Protein AF-A0A707L550-F1 (afdb_monomer)

InterPro domains:
  IPR021556 Protein of unknown function DUF2950 [PF11453] (2-137)

Nearest PDB structures (foldseek):
  4d40-assembly2_B  TM=7.289E-01  e=1.447E-01  Shewanella oneidensis MR-1
  5hcd-assembly1_A  TM=4.981E-01  e=3.085E+00  Homo sapiens
  7uaf-assembly1_D  TM=4.206E-01  e=8.556E+00  Homo sapiens

Solvent-accessible surface area (backbone atoms only — not comparable to full-atom values): 7963 Å² total; per-residue (Å²): 106,36,71,57,22,49,51,53,46,54,55,49,52,52,46,49,36,54,13,38,52,55,43,23,76,77,65,78,43,70,60,86,35,62,67,28,56,92,97,44,86,64,24,31,28,52,96,66,59,98,90,52,82,76,33,57,48,42,77,92,66,62,50,95,42,99,82,63,32,57,70,40,24,39,76,44,77,30,38,22,82,81,68,81,55,45,21,40,39,35,36,36,73,40,66,81,67,30,15,64,57,27,38,39,34,38,68,84,66,53,40,30,34,31,74,64,53,94,51,34,80,63,57,51,72,75,59,55,52,57,69,84,54,93,74,45,39,76,59,132

Structure (mmCIF, N/CA/C/O backbone):
data_AF-A0A707L550-F1
#
_entry.id   AF-A0A707L550-F1
#
loop_
_atom_site.group_PDB
_atom_site.id
_atom_site.type_symbol
_atom_site.label_atom_id
_atom_site.label_alt_id
_atom_site.label_comp_id
_atom_site.label_asym_id
_atom_site.label_entity_id
_atom_site.label_seq_id
_atom_site.pdbx_PDB_ins_code
_atom_site.Cartn_x
_atom_site.Cartn_y
_atom_site.Cartn_z
_atom_site.occupancy
_atom_site.B_iso_or_equiv
_atom_site.auth_seq_id
_atom_site.auth_comp_id
_atom_site.auth_asym_id
_atom_site.auth_atom_id
_atom_site.pdbx_PDB_model_num
ATOM 1 N N . THR A 1 1 ? -9.031 16.176 3.018 1.00 83.50 1 THR A N 1
ATOM 2 C CA . THR A 1 1 ? -10.018 15.619 3.968 1.00 83.50 1 THR A CA 1
ATOM 3 C C . THR A 1 1 ? -9.752 14.138 4.076 1.00 83.50 1 THR A C 1
ATOM 5 O O . THR A 1 1 ? -9.246 13.584 3.108 1.00 83.50 1 THR A O 1
ATOM 8 N N . ILE A 1 2 ? -10.116 13.507 5.193 1.00 89.94 2 ILE A N 1
ATOM 9 C CA . ILE A 1 2 ? -9.924 12.063 5.415 1.00 89.94 2 ILE A CA 1
ATOM 10 C C . ILE A 1 2 ? -10.468 11.231 4.247 1.00 89.94 2 ILE A C 1
ATOM 12 O O . ILE A 1 2 ? -9.703 10.524 3.610 1.00 89.94 2 ILE A O 1
ATOM 16 N N . GLY A 1 3 ? -11.732 11.431 3.856 1.00 89.50 3 GLY A N 1
ATOM 17 C CA . GLY A 1 3 ? -12.318 10.653 2.756 1.00 89.50 3 GLY A CA 1
ATOM 18 C C . GLY A 1 3 ? -11.625 10.835 1.397 1.00 89.50 3 GLY A C 1
ATOM 19 O O . GLY A 1 3 ? -11.625 9.922 0.583 1.00 89.50 3 GLY A O 1
ATOM 20 N N . ARG A 1 4 ? -10.985 11.988 1.133 1.00 88.75 4 ARG A N 1
ATOM 21 C CA . ARG A 1 4 ? -10.180 12.163 -0.091 1.00 88.75 4 ARG A CA 1
ATOM 22 C C . ARG A 1 4 ? -8.885 11.362 -0.010 1.00 88.75 4 ARG A C 1
ATOM 24 O O . ARG A 1 4 ? -8.485 10.784 -1.008 1.00 88.75 4 ARG A O 1
ATOM 31 N N . ASN A 1 5 ? -8.243 11.366 1.154 1.00 88.38 5 ASN A N 1
ATOM 32 C CA . ASN A 1 5 ? -7.007 10.628 1.372 1.00 88.38 5 ASN A CA 1
ATOM 33 C C . ASN A 1 5 ? -7.267 9.121 1.257 1.00 88.38 5 ASN A C 1
ATOM 35 O O . ASN A 1 5 ? -6.567 8.456 0.510 1.00 88.38 5 ASN A O 1
ATOM 39 N N . GLU A 1 6 ? -8.327 8.613 1.893 1.00 92.56 6 GLU A N 1
ATOM 40 C CA . GLU A 1 6 ? -8.753 7.209 1.789 1.00 92.56 6 GLU A CA 1
ATOM 41 C C . GLU A 1 6 ? -9.071 6.805 0.342 1.00 92.56 6 GLU A C 1
ATOM 43 O O . GLU A 1 6 ? -8.584 5.781 -0.127 1.00 92.56 6 GLU A O 1
ATOM 48 N N . LEU A 1 7 ? -9.790 7.644 -0.413 1.00 91.69 7 LEU A N 1
ATOM 49 C CA . LEU A 1 7 ? -10.038 7.392 -1.837 1.00 91.69 7 LEU A CA 1
ATOM 50 C C . LEU A 1 7 ? -8.741 7.362 -2.662 1.00 91.69 7 LEU A C 1
ATOM 52 O O . LEU A 1 7 ? -8.564 6.486 -3.507 1.00 91.69 7 LEU A O 1
ATOM 56 N N . SER A 1 8 ? -7.827 8.306 -2.423 1.00 88.25 8 SER A N 1
ATOM 57 C CA . SER A 1 8 ? -6.515 8.317 -3.080 1.00 88.25 8 SER A CA 1
ATOM 58 C C . SER A 1 8 ? -5.686 7.082 -2.715 1.00 88.25 8 SER A C 1
ATOM 60 O O . SER A 1 8 ? -4.964 6.568 -3.565 1.00 88.25 8 SER A O 1
ATOM 62 N N . THR A 1 9 ? -5.820 6.570 -1.490 1.00 90.44 9 THR A N 1
ATOM 63 C CA . THR A 1 9 ? -5.193 5.319 -1.052 1.00 90.44 9 THR A CA 1
ATOM 64 C C . THR A 1 9 ? -5.748 4.118 -1.808 1.00 90.44 9 THR A C 1
ATOM 66 O O . THR A 1 9 ? -4.961 3.322 -2.307 1.00 90.44 9 THR A O 1
ATOM 69 N N . LEU A 1 10 ? -7.069 4.005 -1.973 1.00 92.25 10 LEU A N 1
ATOM 70 C CA . LEU A 1 10 ? -7.676 2.927 -2.767 1.00 92.25 10 LEU A CA 1
ATOM 71 C C . LEU A 1 10 ? -7.178 2.947 -4.219 1.00 92.25 10 LEU A C 1
ATOM 73 O O . LEU A 1 10 ? -6.728 1.930 -4.742 1.00 92.25 10 LEU A O 1
ATOM 77 N N . GLN A 1 11 ? -7.152 4.126 -4.844 1.00 90.75 11 GLN A N 1
ATOM 78 C CA . GLN A 1 11 ? -6.601 4.299 -6.194 1.00 90.75 11 GLN A CA 1
ATOM 79 C C . GLN A 1 11 ? -5.121 3.901 -6.276 1.00 90.75 11 GLN A C 1
ATOM 81 O O . GLN A 1 11 ? -4.698 3.289 -7.256 1.00 90.75 11 GLN A O 1
ATOM 86 N N . ALA A 1 12 ? -4.336 4.218 -5.243 1.00 88.81 12 ALA A N 1
ATOM 87 C CA . ALA A 1 12 ? -2.939 3.814 -5.157 1.00 88.81 12 ALA A CA 1
ATOM 88 C C . ALA A 1 12 ? -2.765 2.296 -5.046 1.00 88.81 12 ALA A C 1
ATOM 90 O O . ALA A 1 12 ? -1.820 1.743 -5.605 1.00 88.81 12 ALA A O 1
ATOM 91 N N . MET A 1 13 ? -3.672 1.618 -4.344 1.00 92.31 13 MET A N 1
ATOM 92 C CA . MET A 1 13 ? -3.642 0.164 -4.195 1.00 92.31 13 MET A CA 1
ATOM 93 C C . MET A 1 13 ? -3.948 -0.548 -5.512 1.00 92.31 13 MET A C 1
ATOM 95 O O . MET A 1 13 ? -3.202 -1.457 -5.865 1.00 92.31 13 MET A O 1
ATOM 99 N N . HIS A 1 14 ? -4.934 -0.078 -6.279 1.00 93.12 14 HIS A N 1
ATOM 100 C CA . HIS A 1 14 ? -5.185 -0.585 -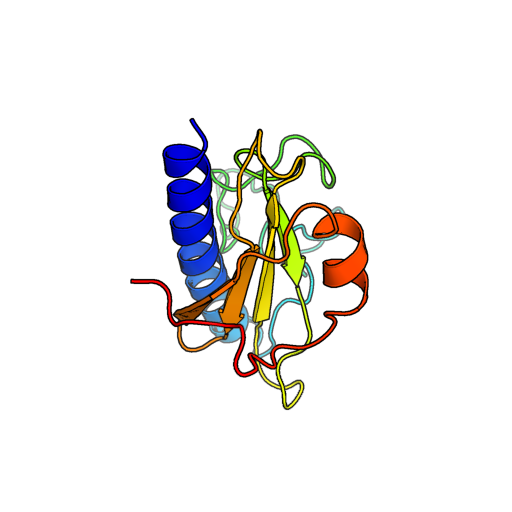7.634 1.00 93.12 14 HIS A CA 1
ATOM 101 C C . HIS A 1 14 ? -3.965 -0.391 -8.546 1.00 93.12 14 HIS A C 1
ATOM 103 O O . HIS A 1 14 ? -3.471 -1.338 -9.153 1.00 93.12 14 HIS A O 1
ATOM 109 N N . ALA A 1 15 ? -3.387 0.816 -8.555 1.00 90.56 15 ALA A N 1
ATOM 110 C CA . ALA A 1 15 ? -2.194 1.101 -9.352 1.00 90.56 15 ALA A CA 1
ATOM 111 C C . ALA A 1 15 ? -0.981 0.246 -8.941 1.00 90.56 15 ALA A C 1
ATOM 113 O O . ALA A 1 15 ? -0.169 -0.134 -9.783 1.00 90.56 15 ALA A O 1
ATOM 114 N N . TYR A 1 16 ? -0.845 -0.078 -7.651 1.00 91.94 16 TYR A N 1
ATOM 115 C CA . TYR A 1 16 ? 0.167 -1.020 -7.176 1.00 91.94 16 TYR A CA 1
ATOM 116 C C . TYR A 1 16 ? -0.034 -2.421 -7.760 1.00 91.94 16 TYR A C 1
ATOM 118 O O . TYR A 1 16 ? 0.954 -3.048 -8.149 1.00 91.94 16 TYR A O 1
ATOM 126 N N . VAL A 1 17 ? -1.273 -2.916 -7.819 1.00 93.88 17 VAL A N 1
ATOM 127 C CA . VAL A 1 17 ? -1.574 -4.243 -8.372 1.00 93.88 17 VAL A CA 1
ATOM 128 C C . VAL A 1 17 ? -1.263 -4.280 -9.866 1.00 93.88 17 VAL A C 1
ATOM 130 O O . VAL A 1 17 ? -0.520 -5.167 -10.292 1.00 93.88 17 VAL A O 1
ATOM 133 N N . ASP A 1 18 ? -1.711 -3.280 -10.627 1.00 92.69 18 ASP A N 1
ATOM 134 C CA . ASP A 1 18 ? -1.383 -3.139 -12.054 1.00 92.69 18 ASP A CA 1
ATOM 135 C C . ASP A 1 18 ? 0.140 -3.141 -12.271 1.00 92.69 18 ASP A C 1
ATOM 137 O O . ASP A 1 18 ? 0.686 -3.912 -13.064 1.00 92.69 18 ASP A O 1
ATOM 141 N N . ALA A 1 19 ? 0.860 -2.342 -11.481 1.00 92.25 19 ALA A N 1
ATOM 142 C CA . ALA A 1 19 ? 2.309 -2.241 -11.560 1.00 92.25 19 ALA A CA 1
ATOM 143 C C . ALA A 1 19 ? 3.031 -3.555 -11.218 1.00 92.25 19 ALA A C 1
ATOM 145 O O . ALA A 1 19 ? 4.053 -3.889 -11.826 1.00 92.25 19 ALA A O 1
ATOM 146 N N . GLN A 1 20 ? 2.529 -4.306 -10.238 1.00 93.88 20 GLN A N 1
ATOM 147 C CA . GLN A 1 20 ? 3.058 -5.622 -9.887 1.00 93.88 20 GLN A CA 1
ATOM 148 C C . GLN A 1 20 ? 2.853 -6.629 -11.017 1.00 93.88 20 GLN A C 1
ATOM 150 O O . GLN A 1 20 ? 3.773 -7.392 -11.319 1.00 93.88 20 GLN A O 1
ATOM 155 N N . GLN A 1 21 ? 1.683 -6.621 -11.657 1.00 93.44 21 GLN A N 1
ATOM 156 C CA . GLN A 1 21 ? 1.391 -7.487 -12.799 1.00 93.44 21 GLN A CA 1
ATOM 157 C C . GLN A 1 21 ? 2.320 -7.167 -13.978 1.00 93.44 21 GLN A C 1
ATOM 159 O O . GLN A 1 21 ? 2.965 -8.075 -14.509 1.00 93.44 21 GLN A O 1
ATOM 164 N N . ASP A 1 22 ? 2.490 -5.889 -14.318 1.00 91.94 22 ASP A N 1
ATOM 165 C CA . ASP A 1 22 ? 3.421 -5.443 -15.363 1.00 91.94 22 ASP A CA 1
ATOM 166 C C . ASP A 1 22 ? 4.869 -5.847 -15.064 1.00 91.94 22 ASP A C 1
ATOM 168 O O . ASP A 1 22 ? 5.597 -6.330 -15.940 1.00 91.94 22 ASP A O 1
ATOM 172 N N . TYR A 1 23 ? 5.296 -5.684 -13.811 1.00 91.44 23 TYR A N 1
ATOM 173 C CA . TYR A 1 23 ? 6.622 -6.101 -13.375 1.00 91.44 23 TYR A CA 1
ATOM 174 C C . TYR A 1 23 ? 6.798 -7.624 -13.468 1.00 91.44 23 TYR A C 1
ATOM 176 O O . TYR A 1 23 ? 7.852 -8.097 -13.909 1.00 91.44 23 TYR A O 1
ATOM 184 N N . TYR A 1 24 ? 5.773 -8.398 -13.100 1.00 92.19 24 TYR A N 1
ATOM 185 C CA . TYR A 1 24 ? 5.780 -9.856 -13.184 1.00 92.19 24 TYR A CA 1
ATOM 186 C C . TYR A 1 24 ? 5.840 -10.350 -14.633 1.00 92.19 24 TYR A C 1
ATOM 188 O O . TYR A 1 24 ? 6.597 -11.275 -14.924 1.00 92.19 24 TYR A O 1
ATOM 196 N N . LEU A 1 25 ? 5.116 -9.718 -15.562 1.00 91.12 25 LEU A N 1
ATOM 197 C CA . LEU A 1 25 ? 5.165 -10.064 -16.989 1.00 91.12 25 LEU A CA 1
ATOM 198 C C . LEU A 1 25 ? 6.573 -9.908 -17.582 1.00 91.12 25 LEU A C 1
ATOM 200 O O . LEU A 1 25 ? 6.957 -10.676 -18.462 1.00 91.12 25 LEU A O 1
ATOM 204 N N . GLN A 1 26 ? 7.349 -8.943 -17.087 1.00 87.81 26 GLN A N 1
ATOM 205 C CA . GLN A 1 26 ? 8.704 -8.664 -17.569 1.00 87.81 26 GLN A CA 1
ATOM 206 C C . GLN A 1 26 ? 9.780 -9.497 -16.863 1.00 87.81 26 GLN A C 1
ATOM 208 O O . GLN A 1 26 ? 10.776 -9.870 -17.482 1.00 87.81 26 GLN A O 1
ATOM 213 N N . ASN A 1 27 ? 9.608 -9.770 -15.567 1.00 88.38 27 ASN A N 1
ATOM 214 C CA . ASN A 1 27 ? 10.657 -10.356 -14.728 1.00 88.38 27 ASN A CA 1
ATOM 215 C C . ASN A 1 27 ? 10.356 -11.783 -14.250 1.00 88.38 27 ASN A C 1
ATOM 217 O O . ASN A 1 27 ? 11.225 -12.405 -13.636 1.00 88.38 27 ASN A O 1
ATOM 221 N N . HIS A 1 28 ? 9.135 -12.280 -14.468 1.00 90.25 28 HIS A N 1
ATOM 222 C CA . HIS A 1 28 ? 8.613 -13.546 -13.937 1.00 90.25 28 HIS A CA 1
ATOM 223 C C . HIS A 1 28 ? 8.765 -13.688 -12.411 1.00 90.25 28 HIS A C 1
ATOM 225 O O . HIS A 1 28 ? 8.926 -14.785 -11.877 1.00 90.25 28 HIS A O 1
ATOM 231 N N . ARG A 1 29 ? 8.739 -12.554 -11.703 1.00 90.44 29 ARG A N 1
ATOM 232 C CA . ARG A 1 29 ? 8.805 -12.446 -10.241 1.00 90.44 29 ARG A CA 1
ATOM 233 C C . ARG A 1 29 ? 8.101 -11.174 -9.789 1.00 90.44 29 ARG A C 1
ATOM 235 O O . ARG A 1 29 ? 8.091 -10.194 -10.527 1.00 90.44 29 ARG A O 1
ATOM 242 N N . TRP A 1 30 ? 7.583 -11.171 -8.568 1.00 90.62 30 TRP A N 1
ATOM 243 C CA . TRP A 1 30 ? 6.995 -9.981 -7.955 1.00 90.62 30 TRP A CA 1
ATOM 244 C C . TRP A 1 30 ? 8.069 -9.013 -7.452 1.00 90.62 30 TRP A C 1
ATOM 246 O O . TRP A 1 30 ? 9.187 -9.414 -7.101 1.00 90.62 30 TRP A O 1
ATOM 256 N N . ALA A 1 31 ? 7.742 -7.723 -7.415 1.00 90.81 31 ALA A N 1
ATOM 257 C CA . ALA A 1 31 ? 8.599 -6.719 -6.804 1.00 90.81 31 ALA A CA 1
ATOM 258 C C . ALA A 1 31 ? 8.423 -6.737 -5.280 1.00 90.81 31 ALA A C 1
ATOM 260 O O . ALA A 1 31 ? 7.308 -6.702 -4.763 1.00 90.81 31 ALA A O 1
ATOM 261 N N . HIS A 1 32 ? 9.535 -6.727 -4.548 1.00 88.62 32 HIS A N 1
ATOM 262 C CA . HIS A 1 32 ? 9.532 -6.682 -3.078 1.00 88.62 32 HIS A CA 1
ATOM 263 C C . HIS A 1 32 ? 9.765 -5.272 -2.521 1.00 88.62 32 HIS A C 1
ATOM 265 O O . HIS A 1 32 ? 9.924 -5.096 -1.316 1.00 88.62 32 HIS A O 1
ATOM 271 N N . ARG A 1 33 ? 9.813 -4.257 -3.390 1.00 87.00 33 ARG A N 1
ATOM 272 C CA . ARG A 1 33 ? 9.971 -2.850 -3.011 1.00 87.00 33 ARG A CA 1
ATOM 273 C C . ARG A 1 3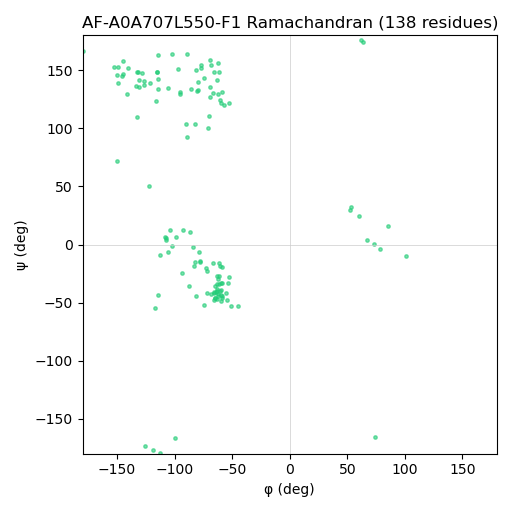3 ? 9.192 -1.948 -3.959 1.00 87.00 33 ARG A C 1
ATOM 275 O O . ARG A 1 33 ? 9.097 -2.226 -5.152 1.00 87.00 33 ARG A O 1
ATOM 282 N N . ILE A 1 34 ? 8.653 -0.861 -3.418 1.00 84.44 34 ILE A N 1
ATOM 283 C CA . ILE A 1 34 ? 7.949 0.152 -4.210 1.00 84.44 34 ILE A CA 1
ATOM 284 C C . ILE A 1 34 ? 8.978 0.978 -4.985 1.00 84.44 34 ILE A C 1
ATOM 286 O O . ILE A 1 34 ? 8.911 1.055 -6.203 1.00 84.44 34 ILE A O 1
ATOM 290 N N . ILE A 1 35 ? 9.982 1.519 -4.295 1.00 83.06 35 ILE A N 1
ATOM 291 C CA . ILE A 1 35 ? 11.066 2.304 -4.895 1.00 83.06 35 ILE A CA 1
ATOM 292 C C . ILE A 1 35 ? 12.260 1.381 -5.149 1.00 83.06 35 ILE A C 1
ATOM 294 O O . ILE A 1 35 ? 12.682 0.648 -4.251 1.00 83.06 35 ILE 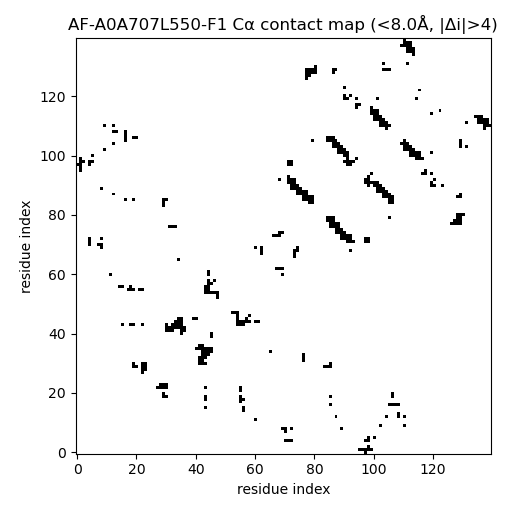A O 1
ATOM 298 N N . SER A 1 36 ? 12.798 1.399 -6.366 1.00 83.94 36 SER A N 1
ATOM 299 C CA . SER A 1 36 ? 13.997 0.630 -6.723 1.00 83.94 36 SER A CA 1
ATOM 300 C C . SER A 1 36 ? 15.241 1.170 -6.022 1.00 83.94 36 SER A C 1
ATOM 302 O O . SER A 1 36 ? 15.320 2.357 -5.698 1.00 83.94 36 SER A O 1
ATOM 304 N N . SER A 1 37 ? 16.244 0.313 -5.827 1.00 83.75 37 SER A N 1
ATOM 305 C CA . SER A 1 37 ? 17.563 0.784 -5.389 1.00 83.75 37 SER A CA 1
ATOM 306 C C . SER A 1 37 ? 18.191 1.729 -6.413 1.00 83.75 37 SER A C 1
ATOM 308 O O . SER A 1 37 ? 17.882 1.668 -7.602 1.00 83.75 37 SER A O 1
ATOM 310 N N . GLU A 1 38 ? 19.105 2.589 -5.958 1.00 82.38 38 GLU A N 1
ATOM 311 C CA . GLU A 1 38 ? 19.798 3.545 -6.823 1.00 82.38 38 GLU A CA 1
ATOM 312 C C . GLU A 1 38 ? 20.441 2.842 -8.033 1.00 82.38 38 GLU A C 1
ATOM 314 O O . GLU A 1 38 ? 21.231 1.907 -7.895 1.00 82.38 38 GLU A O 1
ATOM 319 N N . GLY A 1 39 ? 20.049 3.269 -9.238 1.00 81.94 39 GLY A N 1
ATOM 320 C CA . GLY A 1 39 ? 20.514 2.696 -10.505 1.00 81.94 39 GLY A CA 1
ATOM 321 C C . GLY A 1 39 ? 19.956 1.309 -10.856 1.00 81.94 39 GLY A C 1
ATOM 322 O O . GLY A 1 39 ? 20.308 0.778 -11.908 1.00 81.94 39 GLY A O 1
ATOM 323 N N . GLN A 1 40 ? 19.093 0.725 -10.021 1.00 85.38 40 GLN A N 1
ATOM 324 C CA . GLN A 1 40 ? 18.472 -0.582 -10.244 1.00 85.38 40 GLN A CA 1
ATOM 325 C C . GLN A 1 40 ? 17.021 -0.452 -10.724 1.00 85.38 40 GLN A C 1
ATOM 327 O O . GLN A 1 40 ? 16.386 0.593 -10.595 1.00 85.38 40 GLN A O 1
ATOM 332 N N . LYS A 1 41 ? 16.495 -1.552 -11.270 1.00 85.81 41 LYS A N 1
ATOM 333 C CA . LYS A 1 41 ? 15.087 -1.718 -11.674 1.00 85.81 41 LYS A CA 1
ATOM 334 C C . LYS A 1 41 ? 14.466 -2.905 -10.940 1.00 85.81 41 LYS A C 1
ATOM 336 O O . LYS A 1 41 ? 13.960 -3.840 -11.550 1.00 85.81 41 LYS A O 1
ATOM 341 N N . ASP A 1 42 ? 14.637 -2.923 -9.622 1.00 85.94 42 ASP A N 1
ATOM 342 C CA . ASP A 1 42 ? 14.239 -4.027 -8.745 1.00 85.94 42 ASP A CA 1
ATOM 343 C C . ASP A 1 42 ? 13.019 -3.716 -7.861 1.00 85.94 42 ASP A C 1
ATOM 345 O O . ASP A 1 42 ? 12.654 -4.531 -7.008 1.00 85.94 42 ASP A O 1
ATOM 349 N N . GLY A 1 43 ? 12.389 -2.561 -8.085 1.00 86.31 43 GLY A N 1
ATOM 350 C CA . GLY A 1 43 ? 11.116 -2.138 -7.512 1.00 86.31 43 GLY A CA 1
ATOM 351 C C . GLY A 1 43 ? 10.096 -1.730 -8.568 1.00 86.31 43 GLY A C 1
ATOM 352 O O . GLY A 1 43 ? 10.335 -1.871 -9.758 1.00 86.31 43 GLY A O 1
ATOM 353 N N . LEU A 1 44 ? 8.958 -1.200 -8.133 1.00 86.75 44 LEU A N 1
ATOM 354 C CA . LEU A 1 44 ? 7.867 -0.765 -9.016 1.00 86.75 44 LEU A CA 1
ATOM 355 C C . LEU A 1 44 ? 8.062 0.646 -9.592 1.00 86.75 44 LEU A C 1
ATOM 357 O O . LEU A 1 44 ? 7.440 1.005 -10.590 1.00 86.75 44 LEU A O 1
ATOM 361 N N . TYR A 1 45 ? 8.930 1.441 -8.970 1.00 84.06 45 TYR A N 1
ATOM 362 C CA . TYR A 1 45 ? 9.282 2.792 -9.378 1.00 84.06 45 TYR A CA 1
ATOM 363 C C . TYR A 1 45 ? 10.798 2.946 -9.524 1.00 84.06 45 TYR A C 1
ATOM 365 O O . TYR A 1 45 ? 11.576 2.495 -8.680 1.00 84.06 45 TYR A O 1
ATOM 373 N N . TRP A 1 46 ? 11.215 3.619 -10.592 1.00 82.25 46 TRP A N 1
ATOM 374 C CA . TRP A 1 46 ? 12.561 4.150 -10.786 1.00 82.25 46 TRP A CA 1
ATOM 375 C C . TRP A 1 46 ? 12.474 5.407 -11.665 1.00 82.25 46 TRP A C 1
ATOM 377 O O . TRP A 1 46 ? 11.617 5.465 -12.557 1.00 82.25 46 TRP A O 1
ATOM 387 N N . PRO A 1 4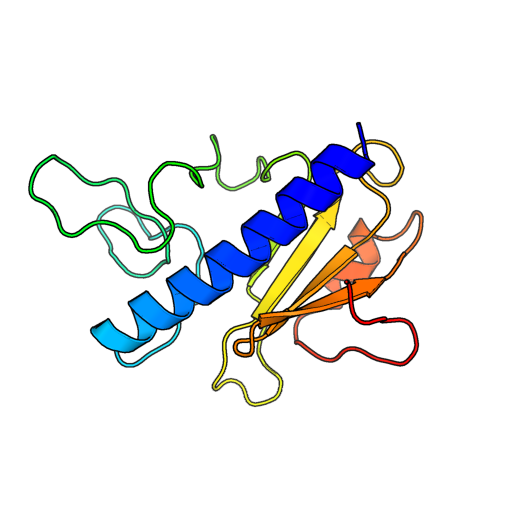7 ? 13.338 6.415 -11.443 1.00 73.50 47 PRO A N 1
ATOM 388 C CA . PRO A 1 47 ? 13.391 7.592 -12.299 1.00 73.50 47 PRO A CA 1
ATOM 389 C C . PRO A 1 47 ? 13.887 7.204 -13.698 1.00 73.50 47 PRO A C 1
ATOM 391 O O . PRO A 1 47 ? 14.912 6.540 -13.847 1.00 73.50 47 PRO A O 1
ATOM 394 N N . THR A 1 48 ? 13.162 7.627 -14.732 1.00 69.69 48 THR A N 1
ATOM 395 C CA . THR A 1 48 ? 13.475 7.338 -16.141 1.00 69.69 48 THR A CA 1
ATOM 396 C C . THR A 1 48 ? 13.830 8.605 -16.903 1.00 69.69 48 THR A C 1
ATOM 398 O O . THR A 1 48 ? 13.205 9.649 -16.702 1.00 69.69 48 THR A O 1
ATOM 401 N N . LYS A 1 49 ? 14.796 8.519 -17.822 1.00 70.56 49 LYS A N 1
ATOM 402 C CA . LYS A 1 49 ? 15.049 9.567 -18.819 1.00 70.56 49 LYS A CA 1
ATOM 403 C C . LYS A 1 49 ? 14.201 9.309 -20.067 1.00 70.56 49 LYS A C 1
ATOM 405 O O . LYS A 1 49 ? 13.677 8.216 -20.270 1.00 70.56 49 LYS A O 1
ATOM 410 N N . ALA A 1 50 ? 14.061 10.323 -20.921 1.00 65.56 50 ALA A N 1
ATOM 411 C CA . ALA A 1 50 ? 13.371 10.169 -22.198 1.00 65.56 50 ALA A CA 1
ATOM 412 C C . ALA A 1 50 ? 14.033 9.056 -23.036 1.00 65.56 50 ALA A C 1
ATOM 414 O O . ALA A 1 50 ? 15.218 9.147 -23.350 1.00 65.56 50 ALA A O 1
ATOM 415 N N . GLY A 1 51 ? 13.260 8.020 -23.381 1.00 68.88 51 GLY A N 1
ATOM 416 C CA . GLY A 1 51 ? 13.723 6.846 -24.132 1.00 68.88 51 GLY A CA 1
ATOM 417 C C . GLY A 1 51 ? 13.994 5.593 -23.289 1.00 68.88 51 GLY A C 1
ATOM 418 O O . GLY A 1 51 ? 14.166 4.521 -23.864 1.00 68.88 51 GLY A O 1
ATOM 419 N N . ASP A 1 52 ? 13.991 5.692 -21.956 1.00 74.88 52 ASP A N 1
ATOM 420 C CA . ASP A 1 52 ? 14.096 4.523 -21.078 1.00 74.88 52 ASP A CA 1
ATOM 421 C C . ASP A 1 52 ? 12.766 3.761 -20.985 1.00 74.88 52 ASP A C 1
ATOM 423 O O . ASP A 1 52 ? 11.685 4.337 -21.120 1.00 74.88 52 ASP A O 1
ATOM 427 N N . VAL A 1 53 ? 12.845 2.460 -20.681 1.00 73.56 53 VAL A N 1
ATOM 428 C CA . VAL A 1 53 ? 11.664 1.661 -20.315 1.00 73.56 53 VAL A CA 1
ATOM 429 C C . VAL A 1 53 ? 11.011 2.279 -19.069 1.00 73.56 53 VAL A C 1
ATOM 431 O O . VAL A 1 53 ? 11.703 2.390 -18.043 1.00 73.56 53 VAL A O 1
ATOM 434 N N . PRO A 1 54 ? 9.724 2.677 -19.146 1.00 78.88 54 PRO A N 1
ATOM 435 C CA . PRO A 1 54 ? 9.008 3.297 -18.036 1.00 78.88 54 PRO A CA 1
ATOM 436 C C . PRO A 1 54 ? 8.915 2.348 -16.836 1.00 78.88 54 PRO A C 1
ATOM 438 O O . PRO A 1 54 ? 8.867 1.129 -17.000 1.00 78.88 54 PRO A O 1
ATOM 441 N N . SER A 1 55 ? 8.902 2.913 -15.626 1.00 79.12 55 SER A N 1
ATOM 442 C CA . SER A 1 55 ? 8.613 2.141 -14.418 1.00 79.12 55 SER A CA 1
ATOM 443 C C . SER A 1 55 ? 7.115 1.821 -14.322 1.00 79.12 55 SER A C 1
ATOM 445 O O . SER A 1 55 ? 6.311 2.678 -14.694 1.00 79.12 55 SER A O 1
ATOM 447 N N . PRO A 1 56 ? 6.725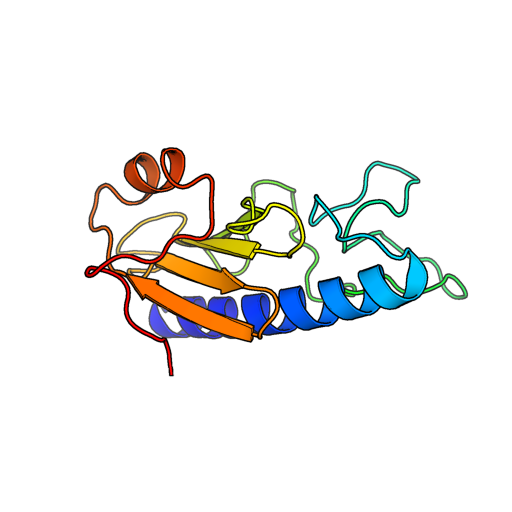 0.632 -13.823 1.00 82.12 56 PRO A N 1
ATOM 448 C CA . PRO A 1 56 ? 5.323 0.216 -13.757 1.00 82.12 56 PRO A CA 1
ATOM 449 C C . PRO A 1 56 ? 4.391 1.182 -13.006 1.00 82.12 56 PRO A C 1
ATOM 451 O O . PRO A 1 56 ? 3.304 1.475 -13.486 1.00 82.12 56 PRO A O 1
ATOM 454 N N . LEU A 1 57 ? 4.820 1.747 -11.868 1.00 78.31 57 LEU A N 1
ATOM 455 C CA . LEU A 1 57 ? 4.014 2.730 -11.117 1.00 78.31 57 LEU A CA 1
ATOM 456 C C . LEU A 1 57 ? 4.041 4.147 -11.725 1.00 78.31 57 LEU A C 1
ATOM 458 O O . LEU A 1 57 ? 3.207 4.982 -11.383 1.00 78.31 57 LEU A O 1
ATOM 462 N N . GLY A 1 58 ? 4.980 4.447 -12.627 1.00 66.88 58 GLY A N 1
ATOM 463 C CA . GLY A 1 58 ? 5.127 5.770 -13.239 1.00 66.88 58 GLY A CA 1
ATOM 464 C C . GLY A 1 58 ? 5.445 6.919 -12.254 1.00 66.88 58 GLY A C 1
ATOM 465 O O . GLY A 1 58 ? 5.504 6.740 -11.038 1.00 66.88 58 GLY A O 1
ATOM 466 N N . PRO A 1 59 ? 5.674 8.148 -12.759 1.00 63.09 59 PRO A N 1
ATOM 467 C CA . PRO A 1 59 ? 6.105 9.291 -11.942 1.00 63.09 59 PRO A CA 1
ATOM 468 C C . PRO A 1 59 ? 5.011 9.879 -11.040 1.00 63.09 59 PRO A C 1
ATOM 470 O O . PRO A 1 59 ? 5.330 10.533 -10.050 1.00 63.09 59 PRO A O 1
ATOM 473 N N . ASN A 1 60 ? 3.731 9.632 -11.338 1.00 63.00 60 ASN A N 1
ATOM 474 C CA . ASN A 1 60 ? 2.604 10.138 -10.540 1.00 63.00 60 ASN A CA 1
ATOM 475 C C . ASN A 1 60 ? 2.538 9.525 -9.131 1.00 63.00 60 ASN A C 1
ATOM 477 O O . ASN A 1 60 ? 1.862 10.068 -8.258 1.00 63.00 60 ASN A O 1
ATOM 481 N N . PHE A 1 61 ? 3.251 8.418 -8.920 1.00 61.03 61 PHE A N 1
ATOM 482 C CA . PHE A 1 61 ? 3.366 7.711 -7.650 1.00 61.03 61 PHE A CA 1
ATOM 483 C C . PHE A 1 61 ? 4.702 7.951 -6.945 1.00 61.03 61 PHE A C 1
ATOM 485 O O . PHE A 1 61 ? 5.009 7.247 -5.990 1.00 61.03 61 PHE A O 1
ATOM 492 N N . SER A 1 62 ? 5.500 8.935 -7.378 1.00 53.56 62 SER A N 1
ATOM 493 C CA . SER A 1 62 ? 6.740 9.285 -6.685 1.00 53.56 62 SER A CA 1
ATOM 494 C C . SER A 1 62 ? 6.410 9.943 -5.339 1.00 53.56 62 SER A C 1
ATOM 496 O O . SER A 1 62 ? 5.939 11.085 -5.340 1.00 53.56 62 SER A O 1
ATOM 498 N N . PRO A 1 63 ? 6.677 9.299 -4.187 1.00 52.53 63 PRO A N 1
ATOM 499 C CA . PRO A 1 63 ? 6.712 10.040 -2.937 1.00 52.53 63 PRO A CA 1
ATOM 500 C C . PRO A 1 63 ? 7.901 11.015 -2.998 1.00 52.53 63 PRO A C 1
ATOM 502 O O . PRO A 1 63 ? 8.902 10.737 -3.670 1.00 52.53 63 PRO A O 1
ATOM 505 N N . ALA A 1 64 ? 7.795 12.178 -2.353 1.00 50.09 64 ALA A N 1
ATOM 506 C CA . ALA A 1 64 ? 8.894 13.145 -2.341 1.00 50.09 64 ALA A CA 1
ATOM 507 C C . ALA A 1 64 ? 10.074 12.665 -1.462 1.00 50.09 64 ALA A C 1
ATOM 509 O O . ALA A 1 64 ? 11.223 12.992 -1.766 1.00 50.09 64 ALA A O 1
ATOM 510 N N . ALA A 1 65 ? 9.828 11.765 -0.501 1.00 50.06 65 ALA A N 1
ATOM 511 C CA . ALA A 1 65 ? 10.841 10.929 0.145 1.00 50.06 65 ALA A CA 1
ATOM 512 C C . ALA A 1 65 ? 10.299 9.517 0.482 1.00 50.06 65 ALA A C 1
ATOM 514 O O . ALA A 1 65 ? 9.089 9.359 0.631 1.00 50.06 65 ALA A O 1
ATOM 515 N N . PRO A 1 66 ? 11.156 8.487 0.664 1.00 47.88 66 PRO A N 1
ATOM 516 C CA . PRO A 1 66 ? 10.737 7.110 0.979 1.00 47.88 66 PRO A CA 1
ATOM 517 C C . PRO A 1 66 ? 9.798 6.964 2.191 1.00 47.88 66 PRO A C 1
ATOM 519 O O . PRO A 1 66 ? 8.984 6.045 2.207 1.00 47.88 66 PRO A O 1
ATOM 522 N N . ASP A 1 67 ? 9.883 7.881 3.161 1.00 51.50 67 ASP A N 1
ATOM 523 C CA . ASP A 1 67 ? 9.101 7.861 4.407 1.00 51.50 67 ASP A CA 1
ATOM 524 C C . ASP A 1 67 ? 7.916 8.846 4.430 1.00 51.50 67 ASP A C 1
ATOM 526 O O . ASP A 1 67 ? 7.169 8.880 5.405 1.00 51.50 67 ASP A O 1
ATOM 530 N N . GLU A 1 68 ? 7.700 9.644 3.378 1.00 55.66 68 GLU A N 1
ATOM 531 C CA . GLU A 1 68 ? 6.681 10.713 3.400 1.00 55.66 68 GLU A CA 1
ATOM 532 C C . GLU A 1 68 ? 5.242 10.224 3.182 1.00 55.66 68 GLU A C 1
ATOM 534 O O . GLU A 1 68 ? 4.294 10.996 3.329 1.00 55.66 68 GLU A O 1
ATOM 539 N N . GLY A 1 69 ? 5.062 8.941 2.860 1.00 59.62 69 GLY A N 1
ATOM 540 C CA . GLY A 1 69 ? 3.754 8.397 2.512 1.00 59.62 69 GLY A CA 1
ATOM 541 C C . GLY A 1 69 ? 3.173 9.013 1.231 1.00 59.62 69 GLY A C 1
ATOM 542 O O . GLY A 1 69 ? 3.723 9.936 0.630 1.00 59.62 69 GLY A O 1
ATOM 543 N N . TYR A 1 70 ? 2.041 8.485 0.773 1.00 71.19 70 TYR A N 1
ATOM 544 C CA . TYR A 1 70 ? 1.291 9.031 -0.360 1.00 71.19 70 TYR A CA 1
ATOM 545 C C . TYR A 1 70 ? -0.076 9.493 0.141 1.00 71.19 70 TYR A C 1
ATOM 547 O O . TYR A 1 70 ? -0.801 8.728 0.769 1.00 71.19 70 TYR A O 1
ATOM 555 N N . HIS A 1 71 ? -0.413 10.769 -0.074 1.00 76.94 71 HIS A N 1
ATOM 556 C CA . HIS A 1 71 ? -1.692 11.364 0.349 1.00 76.94 71 HIS A CA 1
ATOM 557 C C . HIS A 1 71 ? -2.036 11.181 1.843 1.00 76.94 71 HIS A C 1
ATOM 559 O O . HIS A 1 71 ? -3.202 11.121 2.227 1.00 76.94 71 HIS A O 1
ATOM 565 N N . GLY A 1 72 ? -1.020 11.147 2.707 1.00 85.94 72 GLY A N 1
ATOM 566 C CA . GLY A 1 72 ? -1.200 10.985 4.149 1.00 85.94 72 GLY A CA 1
ATOM 567 C C . GLY A 1 72 ? -1.310 9.535 4.620 1.00 85.94 72 GLY A C 1
ATOM 568 O O . GLY A 1 72 ? -1.747 9.296 5.745 1.00 85.94 72 GLY A O 1
ATOM 569 N N . TYR A 1 73 ? -0.914 8.584 3.776 1.00 91.25 73 TYR A N 1
ATOM 570 C CA . TYR A 1 73 ? -0.883 7.161 4.085 1.00 91.25 73 TYR A CA 1
ATOM 571 C C . TYR A 1 73 ? 0.517 6.582 3.925 1.00 91.25 73 TYR A C 1
ATOM 573 O O . TYR A 1 73 ? 1.222 6.872 2.958 1.00 91.25 73 TYR A O 1
ATOM 581 N N . HIS A 1 74 ? 0.896 5.711 4.850 1.00 90.94 74 HIS A N 1
ATOM 582 C CA . HIS A 1 74 ? 2.037 4.826 4.678 1.00 90.94 74 HIS A CA 1
ATOM 583 C C . HIS A 1 74 ? 1.636 3.609 3.855 1.00 90.94 74 HIS A C 1
ATOM 585 O O . HIS A 1 74 ? 0.499 3.146 3.933 1.00 90.94 74 HIS A O 1
ATOM 591 N N . PHE A 1 75 ? 2.599 3.071 3.111 1.00 90.31 75 PHE A N 1
ATOM 592 C CA . PHE A 1 75 ? 2.438 1.875 2.296 1.00 90.31 75 PHE A CA 1
ATOM 593 C C . PHE A 1 75 ? 3.584 0.916 2.583 1.00 90.31 75 PHE A C 1
ATOM 595 O O . PHE A 1 75 ? 4.748 1.319 2.626 1.00 90.31 75 PHE A O 1
ATOM 602 N N . ARG A 1 76 ? 3.269 -0.366 2.750 1.00 91.44 76 ARG A N 1
ATOM 603 C CA . ARG A 1 76 ? 4.273 -1.407 2.961 1.00 91.44 76 ARG A CA 1
ATOM 604 C C . ARG A 1 76 ? 3.890 -2.678 2.233 1.00 91.44 76 ARG A C 1
ATOM 606 O O . ARG A 1 76 ? 2.787 -3.186 2.405 1.00 91.44 76 ARG A O 1
ATOM 613 N N . ILE A 1 77 ? 4.833 -3.216 1.466 1.00 91.88 77 ILE A N 1
ATOM 614 C CA . ILE A 1 77 ? 4.686 -4.542 0.866 1.00 91.88 77 ILE A CA 1
ATOM 615 C C . ILE A 1 77 ? 4.754 -5.576 1.988 1.00 91.88 77 ILE A C 1
ATOM 617 O O . ILE A 1 77 ? 5.687 -5.571 2.794 1.00 91.88 77 ILE A O 1
ATOM 621 N N . ILE A 1 78 ? 3.748 -6.439 2.042 1.00 93.44 78 ILE A N 1
ATOM 622 C CA . ILE A 1 78 ? 3.649 -7.552 2.986 1.00 93.44 78 ILE A CA 1
ATOM 623 C C . ILE A 1 78 ? 3.714 -8.868 2.212 1.00 93.44 78 ILE A C 1
ATOM 625 O O . ILE A 1 78 ? 3.554 -8.894 0.993 1.00 93.44 78 ILE A O 1
ATOM 629 N N . SER A 1 79 ? 3.979 -9.969 2.910 1.00 91.56 79 SER A N 1
ATOM 630 C CA . SER A 1 79 ? 3.989 -11.285 2.264 1.00 91.56 79 SER A CA 1
ATOM 631 C C . SER A 1 79 ? 2.570 -11.676 1.866 1.00 91.56 79 SER A C 1
ATOM 633 O O . SER A 1 79 ? 1.651 -11.537 2.669 1.00 91.56 79 SER A O 1
ATOM 635 N N . ASP A 1 80 ? 2.376 -12.204 0.665 1.00 88.06 80 ASP A N 1
ATOM 63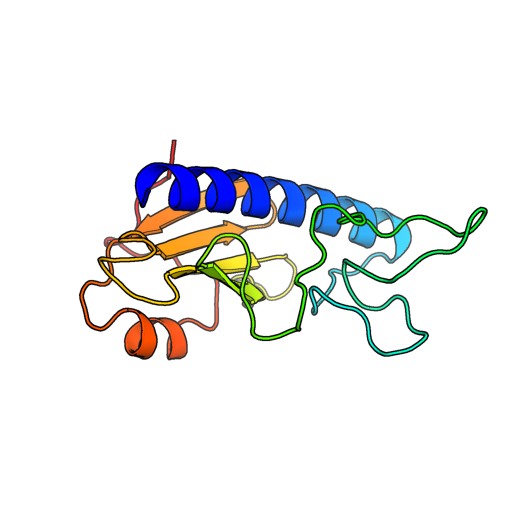6 C CA . ASP A 1 80 ? 1.140 -12.925 0.368 1.00 88.06 80 ASP A CA 1
ATOM 637 C C . ASP A 1 80 ? 1.097 -14.257 1.150 1.00 88.06 80 ASP A C 1
ATOM 639 O O . ASP A 1 80 ? 2.144 -14.748 1.589 1.00 88.06 80 ASP A O 1
ATOM 643 N N . ASN A 1 81 ? -0.094 -14.826 1.358 1.00 73.44 81 ASN A N 1
ATOM 644 C CA . ASN A 1 81 ? -0.314 -15.996 2.219 1.00 73.44 81 ASN A CA 1
ATOM 645 C C . ASN A 1 81 ? 0.587 -17.194 1.853 1.00 73.44 81 ASN A C 1
ATOM 647 O O . ASN A 1 81 ? 1.054 -17.896 2.751 1.00 73.44 81 ASN A O 1
ATOM 651 N N . ASP A 1 82 ? 0.905 -17.358 0.565 1.00 72.69 82 ASP A N 1
ATOM 652 C CA . ASP A 1 82 ? 1.763 -18.436 0.060 1.00 72.69 82 ASP A CA 1
ATOM 653 C C . ASP A 1 82 ? 3.165 -17.955 -0.371 1.00 72.69 82 ASP A C 1
ATOM 655 O O . ASP A 1 82 ? 3.955 -18.731 -0.902 1.00 72.69 82 ASP A O 1
ATOM 659 N N . GLY A 1 83 ? 3.501 -16.672 -0.180 1.00 69.88 83 GLY A N 1
ATOM 660 C CA . GLY A 1 83 ? 4.792 -16.090 -0.587 1.00 69.88 83 GLY A CA 1
ATOM 661 C C . GLY A 1 83 ? 5.023 -16.021 -2.105 1.00 69.88 83 GLY A C 1
ATOM 662 O O . GLY A 1 83 ? 6.094 -15.606 -2.551 1.00 69.88 83 GLY A O 1
ATOM 663 N N . HIS A 1 84 ? 4.021 -16.406 -2.896 1.00 78.62 84 HIS A N 1
ATOM 664 C CA . HIS A 1 84 ? 4.050 -16.444 -4.358 1.00 78.62 84 HIS A CA 1
ATOM 665 C C . HIS A 1 84 ? 3.205 -15.346 -5.011 1.00 78.62 84 HIS A C 1
ATOM 667 O O . HIS A 1 84 ? 3.088 -15.335 -6.235 1.00 78.62 84 HIS A O 1
ATOM 673 N N . GLY A 1 85 ? 2.642 -14.436 -4.216 1.00 88.25 85 GLY A N 1
ATOM 674 C CA . GLY A 1 85 ? 1.821 -13.315 -4.661 1.00 88.25 85 GLY A CA 1
ATOM 675 C C . GLY A 1 85 ? 2.403 -11.953 -4.288 1.00 88.25 85 GLY A C 1
ATOM 676 O O . GLY A 1 85 ? 3.489 -11.841 -3.710 1.00 88.25 85 GLY A O 1
ATOM 677 N N . ALA A 1 86 ? 1.643 -10.913 -4.612 1.00 92.38 86 ALA A N 1
ATOM 678 C CA . ALA A 1 86 ? 1.929 -9.538 -4.235 1.00 92.38 86 ALA A CA 1
ATOM 679 C C . ALA A 1 86 ? 0.846 -9.042 -3.282 1.00 92.38 86 ALA A C 1
ATOM 681 O O . ALA A 1 86 ? -0.342 -9.228 -3.533 1.00 92.38 86 ALA A O 1
ATOM 682 N N . ALA A 1 87 ? 1.257 -8.392 -2.198 1.00 95.19 87 ALA A N 1
ATOM 683 C CA . ALA A 1 87 ? 0.330 -7.817 -1.244 1.00 95.19 87 ALA A CA 1
ATOM 684 C C . ALA A 1 87 ? 0.861 -6.508 -0.660 1.00 95.19 87 ALA A C 1
ATOM 686 O O . ALA A 1 87 ? 2.067 -6.333 -0.445 1.00 95.19 87 ALA A O 1
ATOM 687 N N . LEU A 1 88 ? -0.059 -5.591 -0.374 1.00 95.00 88 LEU A N 1
ATOM 688 C CA . LEU A 1 88 ? 0.254 -4.266 0.149 1.00 95.00 88 LEU A CA 1
ATOM 689 C C . LEU A 1 88 ? -0.659 -3.926 1.322 1.00 95.00 88 LEU A C 1
ATOM 691 O O . LEU A 1 88 ? -1.864 -4.154 1.267 1.00 95.00 88 LEU A O 1
ATOM 695 N N . LEU A 1 89 ? -0.062 -3.357 2.365 1.00 95.62 89 LEU A N 1
ATOM 696 C CA . LEU A 1 89 ? -0.732 -2.762 3.514 1.00 95.62 89 LEU A CA 1
ATOM 697 C C . LEU A 1 89 ? -0.639 -1.240 3.410 1.00 95.62 89 LEU A C 1
ATOM 699 O O . LEU A 1 89 ? 0.451 -0.716 3.164 1.00 95.62 89 LEU A O 1
ATOM 703 N N . ALA A 1 90 ? -1.744 -0.546 3.660 1.00 95.19 90 ALA A N 1
ATOM 704 C CA . ALA A 1 90 ? -1.784 0.904 3.782 1.00 95.19 90 ALA A CA 1
ATOM 705 C C . ALA A 1 90 ? -2.443 1.330 5.099 1.00 95.19 90 ALA A C 1
ATOM 707 O O . ALA A 1 90 ? -3.421 0.723 5.534 1.00 95.19 90 ALA A O 1
ATOM 708 N N . TRP A 1 91 ? -1.920 2.371 5.743 1.00 95.56 91 TRP A N 1
ATOM 709 C CA . TRP A 1 91 ? -2.491 2.922 6.978 1.00 95.56 91 TRP A CA 1
ATOM 710 C C . TRP A 1 91 ? -2.241 4.430 7.079 1.00 95.56 91 TRP A C 1
ATOM 712 O O . TRP A 1 91 ? -1.263 4.918 6.507 1.00 95.56 91 TRP A O 1
ATOM 722 N N . PRO A 1 92 ? -3.103 5.187 7.779 1.00 94.81 92 PRO A N 1
ATOM 723 C CA . PRO A 1 92 ? -2.931 6.627 7.926 1.00 94.81 92 PRO A CA 1
ATOM 724 C C . PRO A 1 92 ? -1.643 6.956 8.683 1.00 94.81 92 PRO A C 1
ATOM 726 O O . PRO A 1 92 ? -1.325 6.300 9.676 1.00 94.81 92 PRO A O 1
ATOM 729 N N . MET A 1 93 ? -0.940 8.012 8.267 1.00 91.06 93 MET A N 1
ATOM 730 C CA . MET A 1 93 ? 0.215 8.538 9.017 1.00 91.06 93 MET A CA 1
ATOM 731 C C . MET A 1 93 ? -0.203 8.987 10.423 1.00 91.06 93 MET A C 1
ATOM 733 O O . MET A 1 93 ? 0.479 8.737 11.411 1.00 91.06 93 MET A O 1
ATOM 737 N N . HIS A 1 94 ? -1.373 9.620 10.511 1.00 91.12 94 HIS A N 1
ATOM 738 C CA . HIS A 1 94 ? -2.000 10.058 11.754 1.00 91.12 94 HIS A CA 1
ATOM 739 C C . HIS A 1 94 ? -3.474 9.653 11.762 1.00 91.12 94 HIS A C 1
ATOM 741 O O . HIS A 1 94 ? -4.289 10.197 11.001 1.00 91.12 94 HIS A O 1
ATOM 747 N N . TYR A 1 95 ? -3.805 8.684 12.615 1.00 94.81 95 TYR A N 1
ATOM 748 C CA . TYR A 1 95 ? -5.168 8.190 12.797 1.00 94.81 95 TYR A CA 1
ATOM 749 C C . TYR A 1 95 ? -6.117 9.318 13.229 1.00 94.81 95 TYR A C 1
ATOM 751 O O . TYR A 1 95 ? -5.834 10.057 14.171 1.00 94.81 95 TYR A O 1
ATOM 759 N N . GLY A 1 96 ? -7.264 9.431 12.559 1.00 93.75 96 GLY A N 1
ATOM 760 C CA . GLY A 1 96 ? -8.277 10.457 12.823 1.00 93.75 96 GLY A CA 1
ATOM 761 C C . GLY A 1 96 ? -7.958 11.841 12.248 1.00 93.75 96 GLY A C 1
ATOM 762 O O . GLY A 1 96 ? -8.805 12.728 12.327 1.00 93.75 96 GLY A O 1
ATOM 763 N N . GLU A 1 97 ? -6.784 12.026 11.636 1.00 93.12 97 GLU A N 1
ATOM 764 C CA . GLU A 1 97 ? -6.380 13.284 10.991 1.00 93.12 97 GLU A CA 1
ATOM 765 C C . GLU A 1 97 ? -6.173 13.101 9.485 1.00 93.12 97 GLU A C 1
ATOM 767 O O . GLU A 1 97 ? -6.778 13.790 8.661 1.00 93.12 97 GLU A O 1
ATOM 772 N N . THR A 1 98 ? -5.327 12.136 9.125 1.00 90.50 98 THR A N 1
ATOM 773 C CA . THR A 1 98 ? -4.989 11.813 7.730 1.00 90.50 98 THR A CA 1
ATOM 774 C C . THR A 1 98 ? -5.866 10.704 7.162 1.00 90.50 98 THR A C 1
ATOM 776 O O . THR A 1 98 ? -6.089 10.680 5.953 1.00 90.50 98 THR A O 1
ATOM 779 N N . GLY A 1 99 ? -6.419 9.860 8.033 1.00 95.12 99 GLY A N 1
ATOM 780 C CA . GLY A 1 99 ? -7.309 8.758 7.696 1.00 95.12 99 GLY A CA 1
ATOM 781 C C . GLY A 1 99 ? -7.776 7.998 8.936 1.00 95.12 99 GLY A C 1
ATOM 782 O O . GLY A 1 99 ? -7.222 8.196 10.021 1.00 95.12 99 GLY A O 1
ATOM 783 N N . VAL A 1 100 ? -8.797 7.158 8.795 1.00 96.81 100 VAL A N 1
ATOM 784 C CA . VAL A 1 100 ? -9.290 6.263 9.860 1.00 96.81 100 VAL A CA 1
ATOM 785 C C . VAL A 1 100 ? -9.048 4.810 9.468 1.00 96.81 100 VAL A C 1
ATOM 787 O O . VAL A 1 100 ? -8.556 4.022 10.275 1.00 96.81 100 VAL A O 1
ATOM 790 N N . MET A 1 101 ? -9.335 4.471 8.213 1.00 97.12 101 MET A N 1
ATOM 791 C CA . MET A 1 101 ? -9.234 3.102 7.723 1.00 97.12 101 MET A CA 1
ATOM 792 C C . MET A 1 101 ? -7.792 2.718 7.404 1.00 97.12 101 MET A C 1
ATOM 794 O O . MET A 1 101 ? -7.041 3.501 6.819 1.00 97.12 101 MET A O 1
ATOM 798 N N . SER A 1 102 ? -7.429 1.487 7.755 1.00 97.19 102 SER A N 1
ATOM 799 C CA . SER A 1 102 ? -6.288 0.766 7.188 1.00 97.19 102 SER A CA 1
ATOM 800 C C . SER A 1 102 ? -6.778 -0.163 6.086 1.00 97.19 102 SER A C 1
ATOM 802 O O . SER A 1 102 ? -7.904 -0.651 6.155 1.00 97.19 102 SER A O 1
ATOM 804 N N . PHE A 1 103 ? -5.929 -0.442 5.102 1.00 97.12 103 PHE A N 1
ATOM 805 C CA . PHE A 1 103 ? -6.289 -1.217 3.922 1.00 97.12 103 PHE A CA 1
ATOM 806 C C . PHE A 1 103 ? -5.273 -2.319 3.625 1.00 97.12 103 PHE A C 1
ATOM 808 O O . PHE A 1 103 ? -4.078 -2.140 3.853 1.00 97.12 103 PHE A O 1
ATOM 815 N N . MET A 1 104 ? -5.732 -3.434 3.061 1.00 96.50 104 MET A N 1
ATOM 816 C CA . MET A 1 104 ? -4.887 -4.488 2.495 1.00 96.50 104 MET A CA 1
ATOM 817 C C . MET A 1 104 ? -5.374 -4.869 1.102 1.00 96.50 104 MET A C 1
ATOM 819 O O . MET A 1 104 ? -6.574 -4.966 0.894 1.00 96.50 104 MET A O 1
ATOM 823 N N . VAL A 1 105 ? -4.465 -5.134 0.170 1.00 95.75 105 VAL A N 1
ATOM 824 C CA . VAL A 1 105 ? -4.789 -5.641 -1.175 1.00 95.75 105 VAL A CA 1
ATOM 825 C C . VAL A 1 105 ? -3.877 -6.814 -1.510 1.00 95.75 105 VAL A C 1
ATOM 827 O O . VAL A 1 105 ? -2.735 -6.848 -1.040 1.00 95.75 105 VAL A O 1
ATOM 830 N N . ASN A 1 106 ? -4.378 -7.762 -2.299 1.00 93.88 106 ASN A N 1
ATOM 831 C CA . ASN A 1 106 ? -3.603 -8.864 -2.868 1.00 93.88 106 ASN A CA 1
ATOM 832 C C . ASN A 1 106 ? -3.485 -8.743 -4.400 1.00 93.88 106 ASN A C 1
ATOM 834 O O . ASN A 1 106 ? -4.034 -7.826 -5.006 1.00 93.88 106 ASN A O 1
ATOM 838 N N . GLN A 1 107 ? -2.803 -9.693 -5.043 1.00 92.94 107 GLN A N 1
ATOM 839 C CA . GLN A 1 107 ? -2.612 -9.705 -6.501 1.00 92.94 107 GLN A CA 1
ATOM 840 C C . GLN A 1 107 ? -3.909 -9.779 -7.326 1.00 92.94 107 GLN A C 1
ATOM 842 O O . GLN A 1 107 ? -3.880 -9.461 -8.513 1.00 92.94 107 GLN A O 1
ATOM 847 N N . ASP A 1 108 ? -5.020 -10.204 -6.715 1.00 92.94 108 ASP A N 1
ATOM 848 C CA . ASP A 1 108 ? -6.335 -10.313 -7.361 1.00 92.94 108 ASP A CA 1
ATOM 849 C C . ASP A 1 108 ? -7.118 -8.990 -7.309 1.00 92.94 108 ASP A C 1
ATOM 851 O O . ASP A 1 108 ? -8.321 -8.973 -7.566 1.00 92.94 108 ASP A O 1
ATOM 855 N N . ASP A 1 109 ? -6.450 -7.900 -6.918 1.00 94.75 109 ASP A N 1
ATOM 856 C CA . ASP A 1 109 ? -7.024 -6.563 -6.759 1.00 94.75 109 ASP A CA 1
ATOM 857 C C . ASP A 1 109 ? -8.159 -6.491 -5.724 1.00 94.75 109 ASP A C 1
ATOM 859 O O . ASP A 1 109 ? -9.031 -5.620 -5.747 1.00 94.75 109 ASP A O 1
ATOM 863 N N . ARG A 1 110 ? -8.163 -7.429 -4.768 1.00 94.94 110 ARG A N 1
ATOM 864 C CA . ARG A 1 110 ? -9.185 -7.478 -3.726 1.00 94.94 110 ARG A CA 1
ATOM 865 C C . ARG A 1 110 ? -8.755 -6.666 -2.516 1.00 94.94 110 ARG A C 1
ATOM 867 O O . ARG A 1 110 ? -7.942 -7.123 -1.708 1.00 94.94 110 ARG A O 1
ATOM 874 N N . ILE A 1 111 ? -9.344 -5.482 -2.374 1.00 96.50 111 ILE A N 1
ATOM 875 C CA . ILE A 1 111 ? -9.063 -4.575 -1.263 1.00 96.50 111 ILE A CA 1
ATOM 876 C C . ILE A 1 111 ? -9.940 -4.912 -0.052 1.00 96.50 111 ILE A C 1
ATOM 878 O O . ILE A 1 111 ? -11.151 -5.105 -0.151 1.00 96.50 111 ILE A O 1
ATOM 882 N N . TYR A 1 112 ? -9.310 -4.956 1.114 1.00 97.62 112 TYR A N 1
ATOM 883 C CA . TYR A 1 112 ? -9.935 -5.047 2.421 1.00 97.62 112 TYR A CA 1
ATOM 884 C C . TYR A 1 112 ? -9.652 -3.780 3.216 1.00 97.62 112 TYR A C 1
ATOM 886 O O . TYR A 1 112 ? -8.572 -3.212 3.096 1.00 97.62 112 TYR A O 1
ATOM 894 N N . GLN A 1 113 ? -10.582 -3.387 4.077 1.00 97.75 113 GLN A N 1
ATOM 895 C CA . GLN A 1 113 ? -10.455 -2.273 5.003 1.00 97.75 113 GLN A CA 1
ATOM 896 C C . GLN A 1 113 ? -10.788 -2.690 6.437 1.00 97.75 113 GLN A C 1
ATOM 898 O O . GLN A 1 113 ? -11.641 -3.552 6.663 1.00 97.75 113 GLN A O 1
ATOM 903 N N . ALA A 1 114 ? -10.118 -2.064 7.399 1.00 97.38 114 ALA A N 1
ATOM 904 C CA . ALA A 1 114 ? -10.415 -2.183 8.820 1.00 97.38 114 ALA A CA 1
ATOM 905 C C . ALA A 1 114 ? -10.052 -0.889 9.557 1.00 97.38 114 ALA A C 1
ATOM 907 O O . ALA A 1 114 ? -8.986 -0.308 9.338 1.00 97.38 114 ALA A O 1
ATOM 908 N N . ASP A 1 115 ? -10.909 -0.474 10.488 1.00 96.62 115 ASP A N 1
ATOM 909 C CA . ASP A 1 115 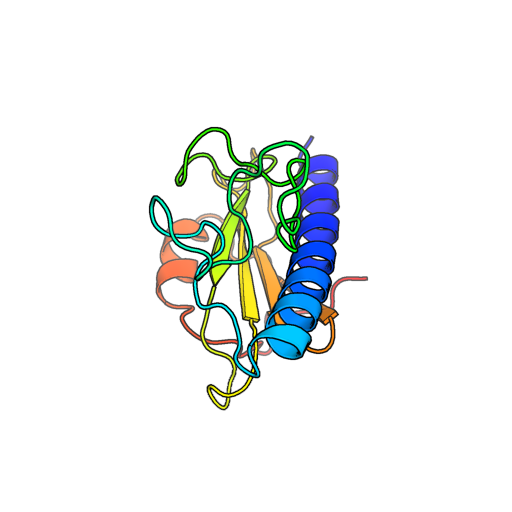? -10.566 0.539 11.485 1.00 96.62 115 ASP A CA 1
ATOM 910 C C . ASP A 1 115 ? -9.813 -0.143 12.640 1.00 96.62 115 ASP A C 1
ATOM 912 O O . ASP A 1 115 ? -10.397 -0.840 13.474 1.00 96.62 115 ASP A O 1
ATOM 916 N N . LEU A 1 116 ? -8.490 0.038 12.680 1.00 95.38 116 LEU A N 1
ATOM 917 C CA . LEU A 1 116 ? -7.630 -0.511 13.736 1.00 95.38 116 LEU A CA 1
ATOM 918 C C . LEU A 1 116 ? -7.593 0.386 14.991 1.00 95.38 116 LEU A C 1
ATOM 920 O O . LEU A 1 116 ? -6.981 0.020 16.008 1.00 95.38 116 LEU A O 1
ATOM 924 N N . GLY A 1 117 ? -8.276 1.531 14.955 1.00 94.88 117 GLY A N 1
ATOM 925 C CA . GLY A 1 117 ? -8.385 2.502 16.031 1.00 94.88 117 GLY A CA 1
ATOM 926 C C . GLY A 1 117 ? -7.114 3.323 16.251 1.00 94.88 117 GLY A C 1
ATOM 927 O O . GLY A 1 117 ? -6.162 3.306 15.472 1.00 94.88 117 GLY A O 1
ATOM 928 N N . LYS A 1 118 ? -7.057 4.012 17.394 1.00 94.62 118 LYS A N 1
ATOM 929 C CA . LYS A 1 118 ? -5.933 4.893 17.775 1.00 94.62 118 LYS A CA 1
ATOM 930 C C . LYS A 1 118 ? -4.571 4.193 17.842 1.00 94.62 118 LYS A C 1
ATOM 932 O O . LYS A 1 118 ? -3.545 4.854 17.792 1.00 94.62 118 LYS A O 1
ATOM 937 N N . GLU A 1 119 ? -4.562 2.868 17.952 1.00 93.50 119 GLU A N 1
ATOM 938 C CA . GLU A 1 119 ? -3.352 2.041 18.005 1.00 93.50 119 GLU A CA 1
ATOM 939 C C . GLU A 1 119 ? -2.913 1.533 16.623 1.00 93.50 119 GLU A C 1
ATOM 941 O O . GLU A 1 119 ? -2.067 0.640 16.549 1.00 93.50 119 GLU A O 1
ATOM 946 N N . THR A 1 120 ? -3.482 2.071 15.534 1.00 93.44 120 THR A N 1
ATOM 947 C CA . THR A 1 120 ? -3.190 1.660 14.150 1.00 93.44 120 THR A CA 1
ATOM 948 C C . THR A 1 120 ? -1.690 1.506 13.910 1.00 93.44 120 THR A C 1
ATOM 950 O O . THR A 1 120 ? -1.256 0.426 13.526 1.00 93.44 120 THR A O 1
ATOM 953 N N . GLU A 1 121 ? -0.886 2.523 14.234 1.00 89.75 121 GLU A N 1
ATOM 954 C CA . GLU A 1 121 ? 0.564 2.532 13.993 1.00 89.75 121 GLU A CA 1
ATOM 955 C C . GLU A 1 121 ? 1.312 1.377 14.681 1.00 89.75 121 GLU A C 1
ATOM 957 O O . GLU A 1 121 ? 2.274 0.846 14.130 1.00 89.75 121 GLU A O 1
ATOM 962 N N . SER A 1 122 ? 0.845 0.941 15.856 1.00 93.19 122 SER A N 1
ATOM 963 C CA . SER A 1 122 ? 1.415 -0.209 16.569 1.00 93.19 122 SER A CA 1
ATOM 964 C C . SER A 1 122 ? 0.891 -1.536 16.020 1.00 93.19 122 SER A C 1
ATOM 966 O O . SER A 1 122 ? 1.670 -2.459 15.781 1.00 93.19 122 SER A O 1
ATOM 968 N N . LYS A 1 123 ? -0.422 -1.640 15.776 1.00 94.38 123 LYS A N 1
ATOM 969 C CA . LYS A 1 123 ? -1.063 -2.870 15.283 1.00 94.38 123 LYS A CA 1
ATOM 970 C C . LYS A 1 123 ? -0.551 -3.269 13.906 1.00 94.38 123 LYS A C 1
ATOM 972 O O . LYS A 1 123 ? -0.278 -4.447 13.681 1.00 94.38 123 LYS A O 1
ATOM 977 N N . VAL A 1 124 ? -0.348 -2.301 13.011 1.00 94.38 124 VAL A N 1
ATOM 978 C CA . VAL A 1 124 ? 0.165 -2.577 11.664 1.00 94.38 124 VAL A CA 1
ATOM 979 C C . VAL A 1 124 ? 1.566 -3.173 11.692 1.00 94.38 124 VAL A C 1
ATOM 981 O O . VAL A 1 124 ? 1.882 -3.955 10.807 1.00 94.38 124 VAL A O 1
ATOM 984 N N . GLN A 1 125 ? 2.399 -2.923 12.710 1.00 93.06 125 GLN A N 1
ATOM 985 C CA . GLN A 1 125 ? 3.729 -3.550 12.790 1.00 93.06 125 GLN A CA 1
ATOM 986 C C . GLN A 1 125 ? 3.665 -5.077 12.903 1.00 93.06 125 GLN A C 1
ATOM 988 O O . GLN A 1 125 ? 4.550 -5.760 12.394 1.00 93.06 125 GLN A O 1
ATOM 993 N N . ALA A 1 126 ? 2.601 -5.616 13.504 1.00 93.75 126 ALA A N 1
ATOM 994 C CA . ALA A 1 126 ? 2.376 -7.057 13.586 1.00 93.75 126 ALA A CA 1
ATOM 995 C C . ALA A 1 126 ? 1.844 -7.662 12.270 1.00 93.75 126 ALA A C 1
ATOM 997 O O . ALA A 1 126 ? 1.866 -8.882 12.100 1.00 93.75 126 ALA A O 1
ATOM 998 N N . ILE A 1 127 ? 1.382 -6.832 11.328 1.00 93.75 127 ILE A N 1
ATOM 999 C CA . ILE A 1 127 ? 0.823 -7.270 10.046 1.00 93.75 127 ILE A CA 1
ATOM 1000 C C . ILE A 1 127 ? 1.947 -7.378 9.015 1.00 93.75 127 ILE A C 1
ATOM 1002 O O . ILE A 1 127 ? 2.310 -6.416 8.334 1.00 93.75 127 ILE A O 1
ATOM 1006 N N . THR A 1 128 ? 2.512 -8.576 8.902 1.00 91.88 128 THR A N 1
ATOM 1007 C CA . THR A 1 128 ? 3.595 -8.896 7.956 1.00 91.88 128 THR A CA 1
ATOM 1008 C C . THR A 1 128 ? 3.134 -9.738 6.769 1.00 91.88 128 THR A C 1
ATOM 1010 O O . THR A 1 128 ? 3.912 -9.954 5.835 1.00 91.88 128 THR A O 1
ATOM 1013 N N . ARG A 1 129 ? 1.876 -10.1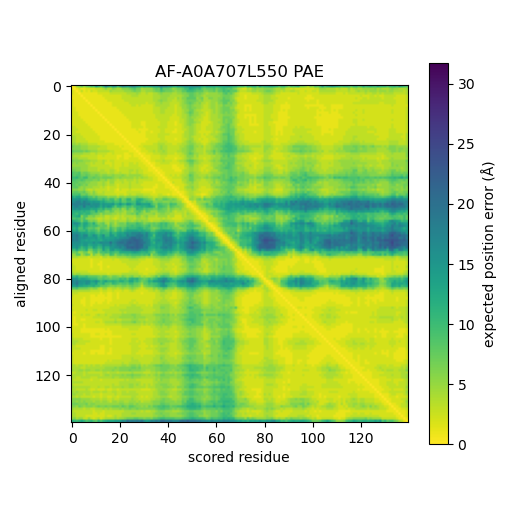96 6.783 1.00 93.38 129 ARG A N 1
ATOM 1014 C CA . ARG A 1 129 ? 1.282 -11.036 5.742 1.00 93.38 129 ARG A CA 1
ATOM 1015 C C . ARG A 1 129 ? -0.164 -10.661 5.434 1.00 93.38 129 ARG A C 1
ATOM 1017 O O . ARG A 1 129 ? -0.881 -10.211 6.328 1.00 93.38 129 ARG A O 1
ATOM 1024 N N . PHE A 1 130 ? -0.588 -10.911 4.202 1.00 93.81 130 PHE A N 1
ATOM 1025 C CA . PHE A 1 130 ? -1.973 -10.795 3.773 1.00 93.81 130 PHE A CA 1
ATOM 1026 C C . PHE A 1 130 ? -2.804 -11.926 4.383 1.00 93.81 130 PHE A C 1
ATOM 1028 O O . PHE A 1 130 ? -2.763 -13.071 3.939 1.00 93.81 130 PHE A O 1
ATOM 1035 N N . ALA A 1 131 ? -3.520 -11.605 5.456 1.00 91.81 131 ALA A N 1
ATOM 1036 C CA . ALA A 1 131 ? -4.396 -12.532 6.161 1.00 91.81 131 ALA A CA 1
ATOM 1037 C C . ALA A 1 131 ? -5.563 -11.755 6.794 1.00 91.81 131 ALA A C 1
ATOM 1039 O O . ALA A 1 131 ? -5.561 -11.551 8.011 1.00 91.81 131 ALA A O 1
ATOM 1040 N N . PRO A 1 132 ? -6.525 -11.262 5.989 1.00 90.75 132 PRO A N 1
ATOM 1041 C CA . PRO A 1 132 ? -7.712 -10.610 6.529 1.00 90.75 132 PRO A CA 1
ATOM 1042 C C . PRO A 1 132 ? -8.497 -11.597 7.405 1.00 90.75 132 PRO A C 1
ATOM 1044 O O . PRO A 1 132 ? -8.856 -12.692 6.973 1.00 90.75 132 PRO A O 1
ATOM 1047 N N . ASP A 1 133 ? -8.737 -11.210 8.655 1.00 90.94 133 ASP A N 1
ATOM 1048 C CA . ASP A 1 133 ? -9.597 -11.921 9.602 1.00 90.94 133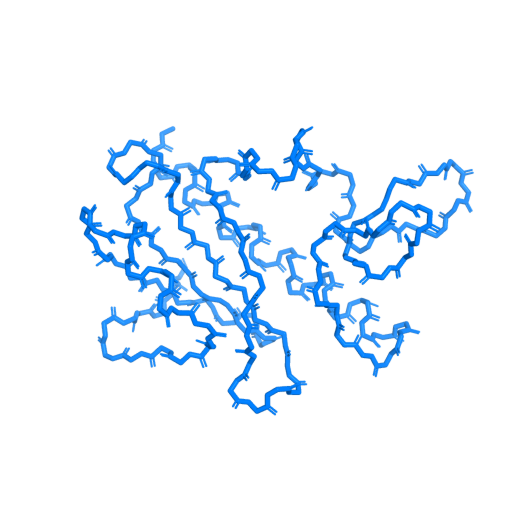 ASP A CA 1
ATOM 1049 C C . ASP A 1 133 ? -10.997 -11.277 9.679 1.00 90.94 133 ASP A C 1
ATOM 1051 O O . ASP A 1 133 ? -11.368 -10.451 8.848 1.00 90.94 133 ASP A O 1
ATOM 1055 N N . ALA A 1 134 ? -11.791 -11.643 10.689 1.00 90.94 134 ALA A N 1
ATOM 1056 C CA . ALA A 1 134 ? -13.160 -11.159 10.860 1.00 90.94 134 ALA A CA 1
ATOM 1057 C C . ALA A 1 134 ? -13.296 -9.632 11.051 1.00 90.94 134 ALA A C 1
ATOM 1059 O O . ALA A 1 134 ? -14.407 -9.118 10.919 1.00 90.94 134 ALA A O 1
ATOM 1060 N N . GLN A 1 135 ? -12.217 -8.909 11.377 1.00 93.12 135 GLN A N 1
ATOM 1061 C CA . GLN A 1 135 ? -12.249 -7.447 11.510 1.00 93.12 135 GLN A CA 1
ATOM 1062 C C . GLN A 1 135 ? -12.116 -6.725 10.157 1.00 93.12 135 GLN A C 1
ATOM 1064 O O . GLN A 1 135 ? -12.402 -5.533 10.072 1.00 93.12 135 GLN A O 1
ATOM 1069 N N . TRP A 1 136 ? -11.693 -7.438 9.109 1.00 95.94 136 TRP A N 1
ATOM 1070 C CA . TRP A 1 136 ? -11.472 -6.891 7.775 1.00 95.94 136 TRP A CA 1
ATOM 1071 C C . TRP A 1 136 ? -12.695 -7.096 6.888 1.00 95.94 136 TRP A C 1
ATOM 1073 O O . TRP A 1 136 ? -13.233 -8.197 6.771 1.00 95.94 136 TRP A O 1
ATOM 1083 N N . GLN A 1 137 ? -13.113 -6.029 6.220 1.00 97.00 137 GLN A N 1
ATOM 1084 C CA . GLN A 1 137 ? -14.243 -6.030 5.295 1.00 97.00 137 GLN A CA 1
ATOM 1085 C C . GLN A 1 137 ? -13.752 -5.724 3.891 1.00 97.00 137 GLN A C 1
ATOM 1087 O O . GLN A 1 137 ? -12.790 -4.984 3.738 1.00 97.00 137 GLN A O 1
ATOM 1092 N N . VAL A 1 138 ? -14.403 -6.268 2.865 1.00 95.44 138 VAL A N 1
ATOM 1093 C CA . VAL A 1 138 ? -14.096 -5.876 1.483 1.00 95.44 138 VAL A CA 1
ATOM 1094 C C . VAL A 1 138 ? -14.411 -4.386 1.327 1.00 95.44 138 VAL A C 1
ATOM 1096 O O . VAL A 1 138 ? -15.479 -3.942 1.748 1.00 95.44 138 VAL A O 1
ATOM 1099 N N . ALA A 1 139 ? -13.462 -3.625 0.788 1.00 91.06 139 ALA A N 1
ATOM 1100 C CA . ALA A 1 139 ? -13.693 -2.240 0.401 1.00 91.06 139 ALA A CA 1
ATOM 1101 C C . ALA A 1 139 ? -14.399 -2.223 -0.964 1.00 91.06 139 ALA A C 1
ATOM 1103 O O . ALA A 1 139 ? -13.994 -2.957 -1.866 1.00 91.06 139 ALA A O 1
ATOM 1104 N N . GLU A 1 140 ? -15.465 -1.430 -1.081 1.00 72.75 140 GLU A N 1
ATOM 1105 C CA . GLU A 1 140 ? -16.183 -1.163 -2.340 1.00 72.75 140 GLU A CA 1
ATOM 1106 C C . GLU A 1 140 ? -15.706 0.136 -2.994 1.00 72.75 140 GLU A C 1
ATOM 1108 O O . GLU A 1 140 ? -15.329 1.072 -2.246 1.00 72.75 140 GLU A O 1
#

Mean predicted aligned error: 5.34 Å

Organism: Salmonella typhimurium (NCBI:txid90371)

Radius of gyration: 14.76 Å; Cα contacts (8 Å, |Δi|>4): 254; chains: 1; bounding box: 37×34×42 Å

Sequence (140 aa):
TIGRNELSTLQAMHAYVDAQQDYYLQNHRWAHRIISSEGQKDGLYWPTKAGDVPSPLGPNFSPAAPDEGYHGYHFRIISDNDGHGAALLAWPMHYGETGVMSFMVNQDDRIYQADLGKETESKVQAITRFAPDAQWQVAE

pLDDT: mean 86.31, std 11.66, range [47.88, 97.75]

Foldseek 3Di:
DQVVLVVVVLVLLLLQLQLQVVVCVVPVAGAQAQEDDVVDLRHQDDDDDPPDDARSSHPVPDDPDQPNDDQQKDKHWAAEPVNRWTKMKIDGVADPPSYQWIWMAISVSWIKIARPDRCRVVVVVVRRYPDDDPRIDTDD

Secondary structure (DSSP, 8-state):
-HHHHHHHHHHHHHHHHHHHHHHHHHHSS--S-SBPPTT---SSB----TTSPPPTT-GGG--SSTTS-BTTEEEEEEB-TTSSS-EEEEEESSBTTTBS-EEEEETT--EEEE--GGGHHHHGGG--B----TT-EE--